Protein AF-A0A3D3SYD8-F1 (afdb_monomer)

Secondary structure (DSSP, 8-state):
-BHHHHHHHHHT---HHHHHHHHHHHH-SEEEETTEEE-TTSBP-TT--EEEEPPPSS-HHHHHHHHHHHHHHHHHHTT---TTTTT-

Structure (mmCIF, N/CA/C/O backbone):
data_AF-A0A3D3SYD8-F1
#
_entry.id   AF-A0A3D3SYD8-F1
#
loop_
_atom_site.group_PDB
_atom_site.id
_atom_site.type_symbol
_atom_site.label_atom_id
_atom_site.label_alt_id
_atom_site.label_comp_id
_atom_site.label_asym_id
_atom_site.label_entity_id
_atom_site.label_seq_id
_atom_site.pdbx_PDB_ins_code
_atom_site.Cartn_x
_atom_site.Cartn_y
_atom_site.Cartn_z
_atom_site.occupancy
_atom_site.B_iso_or_equiv
_atom_site.auth_seq_id
_atom_site.auth_comp_id
_atom_site.auth_asym_id
_atom_site.auth_atom_id
_atom_site.pdbx_PDB_model_num
ATOM 1 N N . MET A 1 1 ? -11.170 -6.625 15.853 1.00 89.88 1 MET A N 1
ATOM 2 C CA . MET A 1 1 ? -10.713 -5.213 15.873 1.00 89.88 1 MET A CA 1
ATOM 3 C C . MET A 1 1 ? -10.506 -4.759 14.433 1.00 89.88 1 MET A C 1
ATOM 5 O O . MET A 1 1 ? -10.188 -5.619 13.627 1.00 89.88 1 MET A O 1
ATOM 9 N N . THR A 1 2 ? -10.764 -3.506 14.053 1.00 97.25 2 THR A N 1
ATOM 10 C CA . THR A 1 2 ? -10.490 -3.029 12.675 1.00 97.25 2 THR A CA 1
ATOM 11 C C . THR A 1 2 ? -9.047 -2.543 12.537 1.00 97.25 2 THR A C 1
ATOM 13 O O . THR A 1 2 ? -8.393 -2.294 13.550 1.00 97.25 2 THR A O 1
ATOM 16 N N . ILE A 1 3 ? -8.548 -2.408 11.304 1.00 96.06 3 ILE A N 1
ATOM 17 C CA . ILE A 1 3 ? -7.204 -1.862 11.046 1.00 96.06 3 ILE A CA 1
ATOM 18 C C . ILE A 1 3 ? -7.116 -0.406 11.536 1.00 96.06 3 ILE A C 1
ATOM 20 O O . ILE A 1 3 ? -6.155 -0.052 12.210 1.00 96.06 3 ILE A O 1
ATOM 24 N N . GLU A 1 4 ? -8.150 0.411 11.316 1.00 96.12 4 GLU A N 1
ATOM 25 C CA . GLU A 1 4 ? -8.227 1.777 11.869 1.00 96.12 4 GLU A CA 1
ATOM 26 C C . GLU A 1 4 ? -8.179 1.796 13.402 1.00 96.12 4 GLU A C 1
ATOM 28 O O . GLU A 1 4 ? -7.452 2.589 13.997 1.00 96.12 4 GLU A O 1
ATOM 33 N N . ALA A 1 5 ? -8.905 0.891 14.066 1.00 95.56 5 ALA A N 1
ATOM 34 C CA . ALA A 1 5 ? -8.859 0.795 15.523 1.00 95.56 5 ALA A CA 1
ATOM 35 C C . ALA A 1 5 ? -7.458 0.400 16.023 1.00 95.56 5 ALA A C 1
ATOM 37 O O . ALA A 1 5 ? -7.030 0.871 17.075 1.00 95.56 5 ALA A O 1
ATOM 38 N N . LEU A 1 6 ? -6.731 -0.433 15.266 1.00 94.19 6 LEU A N 1
ATOM 39 C CA . LEU A 1 6 ? -5.333 -0.767 15.550 1.00 94.19 6 LEU A CA 1
ATOM 40 C C . LEU A 1 6 ? -4.409 0.430 15.402 1.00 94.19 6 LEU A C 1
ATOM 42 O O . LEU A 1 6 ? -3.601 0.669 16.293 1.00 94.19 6 LEU A O 1
ATOM 46 N N . GLN A 1 7 ? -4.561 1.198 14.329 1.00 93.75 7 GLN A N 1
ATOM 47 C CA . GLN A 1 7 ? -3.787 2.414 14.113 1.00 93.75 7 GLN A CA 1
ATOM 48 C C . GLN A 1 7 ? -3.995 3.423 15.250 1.00 93.75 7 GLN A C 1
ATOM 50 O O . GLN A 1 7 ? -3.025 3.977 15.768 1.00 93.75 7 GLN A O 1
ATOM 55 N N . LEU A 1 8 ? -5.245 3.625 15.680 1.00 94.12 8 LEU A N 1
ATOM 56 C CA . LEU A 1 8 ? -5.565 4.512 16.799 1.00 94.12 8 LEU A CA 1
ATOM 57 C C . LEU A 1 8 ? -4.944 4.019 18.109 1.00 94.12 8 LEU A C 1
ATOM 59 O O . LEU A 1 8 ? -4.329 4.806 18.824 1.00 94.12 8 LEU A O 1
ATOM 63 N N . TRP A 1 9 ? -5.062 2.721 18.399 1.00 94.19 9 TRP A N 1
ATOM 64 C CA . TRP A 1 9 ? -4.471 2.128 19.597 1.00 94.19 9 TRP A CA 1
ATOM 65 C C . TRP A 1 9 ? -2.942 2.229 19.603 1.00 94.19 9 TRP A C 1
ATOM 67 O O . TRP A 1 9 ? -2.373 2.590 20.628 1.00 94.19 9 TRP A O 1
ATOM 77 N N . LEU A 1 10 ? -2.280 1.960 18.471 1.00 93.00 10 LEU A N 1
ATOM 78 C CA . LEU A 1 10 ? -0.829 2.122 18.322 1.00 93.00 10 LEU A CA 1
ATOM 79 C C . LEU A 1 10 ? -0.412 3.579 18.537 1.00 93.00 10 LEU A C 1
ATOM 81 O O . LEU A 1 10 ? 0.553 3.840 19.247 1.00 93.00 10 LEU A O 1
ATOM 85 N N . SER A 1 11 ? -1.169 4.525 17.978 1.00 90.00 11 SER A N 1
ATOM 86 C CA . SER A 1 11 ? -0.883 5.960 18.102 1.00 90.00 11 SER A CA 1
ATOM 87 C C . SER A 1 11 ? -1.091 6.496 19.521 1.00 90.00 11 SER A C 1
ATOM 89 O O . SER A 1 11 ? -0.543 7.542 19.856 1.00 90.00 11 SER A O 1
ATOM 91 N N . SER A 1 12 ? -1.874 5.809 20.361 1.00 91.44 12 SER A N 1
ATOM 92 C CA . SER A 1 12 ? -2.042 6.181 21.768 1.00 91.44 12 SER A CA 1
ATOM 93 C C . SER A 1 12 ? -0.973 5.581 22.684 1.00 91.44 12 SER A C 1
ATOM 95 O O . SER A 1 12 ? -0.968 5.886 23.876 1.00 91.44 12 SER A O 1
ATOM 97 N N . GLN A 1 13 ? -0.109 4.695 22.178 1.00 91.19 13 GLN A N 1
ATOM 98 C CA . GLN A 1 13 ? 0.986 4.142 22.969 1.00 91.19 13 GLN A CA 1
ATOM 99 C C . GLN A 1 13 ? 2.155 5.125 23.017 1.00 91.19 13 GLN A C 1
ATOM 101 O O . GLN A 1 13 ? 2.525 5.721 22.011 1.00 91.19 13 GLN A O 1
ATOM 106 N N . ASN A 1 14 ? 2.768 5.248 24.193 1.00 85.94 14 ASN A N 1
ATOM 107 C CA . ASN A 1 14 ? 3.940 6.102 24.411 1.00 85.94 14 ASN A CA 1
ATOM 108 C C . ASN A 1 14 ? 5.248 5.293 24.517 1.00 85.94 14 ASN A C 1
ATOM 110 O O . ASN A 1 14 ? 6.273 5.803 24.968 1.00 85.94 14 ASN A O 1
ATOM 114 N N . ASP A 1 15 ? 5.187 4.013 24.150 1.00 91.44 15 ASP A N 1
ATOM 115 C CA . ASP A 1 15 ? 6.325 3.104 24.126 1.00 91.44 15 ASP A CA 1
ATOM 116 C C . ASP A 1 15 ? 7.210 3.408 22.909 1.00 91.44 15 ASP A C 1
ATOM 118 O O . ASP A 1 15 ? 6.737 3.428 21.769 1.00 91.44 15 ASP A O 1
ATOM 122 N N . LYS A 1 16 ? 8.505 3.633 23.151 1.00 83.69 16 LYS A N 1
ATOM 123 C CA . LYS A 1 16 ? 9.485 3.922 22.097 1.00 83.69 16 LYS A CA 1
ATOM 124 C C . LYS A 1 16 ? 9.630 2.764 21.115 1.00 83.69 16 LYS A C 1
ATOM 126 O O . LYS A 1 16 ? 9.835 3.017 19.930 1.00 83.69 16 LYS A O 1
ATOM 131 N N . ASP A 1 17 ? 9.472 1.526 21.578 1.00 87.06 17 ASP A N 1
ATOM 132 C CA . ASP A 1 17 ? 9.593 0.343 20.724 1.00 87.06 17 ASP A CA 1
ATOM 133 C C . ASP A 1 17 ? 8.414 0.246 19.740 1.00 87.06 17 ASP A C 1
ATOM 135 O O . ASP A 1 17 ? 8.564 -0.228 18.613 1.00 87.06 17 ASP A O 1
ATOM 139 N N . LEU A 1 18 ? 7.241 0.765 20.125 1.00 89.88 18 LEU A N 1
ATOM 140 C CA . LEU A 1 18 ? 6.044 0.805 19.278 1.00 89.88 18 LEU A CA 1
ATOM 141 C C . LEU A 1 18 ? 5.963 2.060 18.402 1.00 89.88 18 LEU A C 1
ATOM 143 O O . LEU A 1 18 ? 5.226 2.073 17.414 1.00 89.88 18 LEU A O 1
ATOM 147 N N . GLN A 1 19 ? 6.733 3.099 18.721 1.00 89.75 19 GLN A N 1
ATOM 148 C CA . GLN A 1 19 ? 6.676 4.382 18.027 1.00 89.75 19 GLN A CA 1
ATOM 149 C C . GLN A 1 19 ? 7.044 4.261 16.540 1.00 89.75 19 GLN A C 1
ATOM 151 O O . GLN A 1 19 ? 6.338 4.798 15.686 1.00 89.75 19 GLN A O 1
ATOM 156 N N . GLY A 1 20 ? 8.084 3.486 16.213 1.00 91.00 20 GLY A N 1
ATOM 157 C CA . GLY A 1 20 ? 8.472 3.238 14.819 1.00 91.00 20 GLY A CA 1
ATOM 158 C C . GLY A 1 20 ? 7.405 2.471 14.028 1.00 91.00 20 GLY A C 1
ATOM 159 O O . GLY A 1 20 ? 7.186 2.737 12.846 1.00 91.00 20 GLY A O 1
ATOM 160 N N . LEU A 1 21 ? 6.684 1.556 14.685 1.00 91.50 21 LEU A N 1
ATOM 161 C CA . LEU A 1 21 ? 5.574 0.835 14.063 1.00 91.50 21 LEU A CA 1
ATOM 162 C C . LEU A 1 21 ? 4.382 1.763 13.800 1.00 91.50 21 LEU A C 1
ATOM 164 O O . LEU A 1 21 ? 3.790 1.687 12.726 1.00 91.50 21 LEU A O 1
ATOM 168 N N . ALA A 1 22 ? 4.045 2.645 14.745 1.00 93.75 22 ALA A N 1
ATOM 169 C CA . ALA A 1 22 ? 2.979 3.631 14.572 1.00 93.75 22 ALA A CA 1
ATOM 170 C C . ALA A 1 22 ? 3.277 4.592 13.406 1.00 93.75 22 ALA A C 1
ATOM 172 O O . ALA A 1 22 ? 2.400 4.864 12.585 1.00 93.75 22 ALA A O 1
ATOM 173 N N . GLU A 1 23 ? 4.525 5.053 13.277 1.00 93.31 23 GLU A N 1
ATOM 174 C CA . GLU A 1 23 ? 4.958 5.898 12.158 1.00 93.31 23 GLU A CA 1
ATOM 175 C C . GLU A 1 23 ? 4.873 5.166 10.807 1.00 93.31 23 GLU A C 1
ATOM 177 O O . GLU A 1 23 ? 4.345 5.710 9.830 1.00 93.31 23 GLU A O 1
ATOM 182 N N . ALA A 1 24 ? 5.306 3.903 10.750 1.00 92.50 24 ALA A N 1
ATOM 183 C CA . ALA A 1 24 ? 5.152 3.064 9.560 1.00 92.50 24 ALA A CA 1
ATOM 184 C C . ALA A 1 24 ? 3.673 2.864 9.182 1.00 92.50 24 ALA A C 1
ATOM 186 O O . ALA A 1 24 ? 3.318 2.886 8.004 1.00 92.50 24 ALA A O 1
ATOM 187 N N . PHE A 1 25 ? 2.793 2.708 10.173 1.00 95.19 25 PHE A N 1
ATOM 188 C CA . PHE A 1 25 ? 1.352 2.566 9.962 1.00 95.19 25 PHE A CA 1
ATOM 189 C C . PHE A 1 25 ? 0.725 3.835 9.376 1.00 95.19 25 PHE A C 1
ATOM 191 O O . PHE A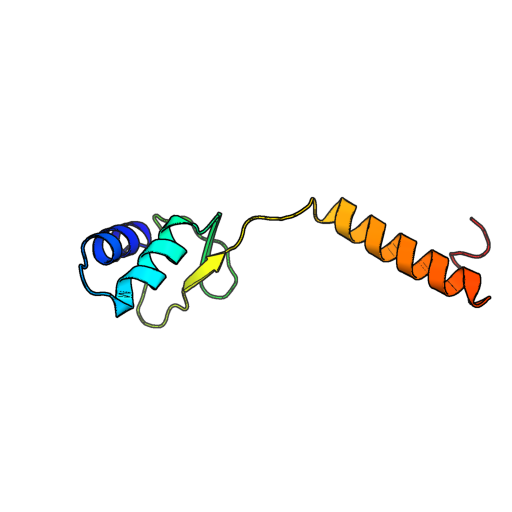 1 25 ? -0.073 3.760 8.445 1.00 95.19 25 PHE A O 1
ATOM 198 N N . ASN A 1 26 ? 1.114 5.000 9.902 1.00 93.56 26 ASN A N 1
ATOM 199 C CA . ASN A 1 26 ? 0.616 6.306 9.465 1.00 93.56 26 ASN A CA 1
ATOM 200 C C . ASN A 1 26 ? 1.118 6.702 8.068 1.00 93.56 26 ASN A C 1
ATOM 202 O O . ASN A 1 26 ? 0.443 7.448 7.363 1.00 93.56 26 ASN A O 1
ATOM 206 N N . SER A 1 27 ? 2.292 6.211 7.666 1.00 94.81 27 SER A N 1
ATOM 207 C CA . SER A 1 27 ? 2.896 6.478 6.352 1.00 94.81 27 SER A CA 1
ATOM 208 C C . SER A 1 27 ? 2.545 5.437 5.282 1.00 94.81 27 SER A C 1
ATOM 210 O O . SER A 1 27 ? 2.912 5.608 4.115 1.00 94.81 27 SER A O 1
ATOM 212 N N . ALA A 1 28 ? 1.827 4.369 5.642 1.00 96.31 28 ALA A N 1
ATOM 213 C CA . ALA A 1 28 ? 1.413 3.339 4.701 1.00 96.31 28 ALA A CA 1
ATOM 214 C C . ALA A 1 28 ? 0.468 3.915 3.633 1.00 96.31 28 ALA A C 1
AT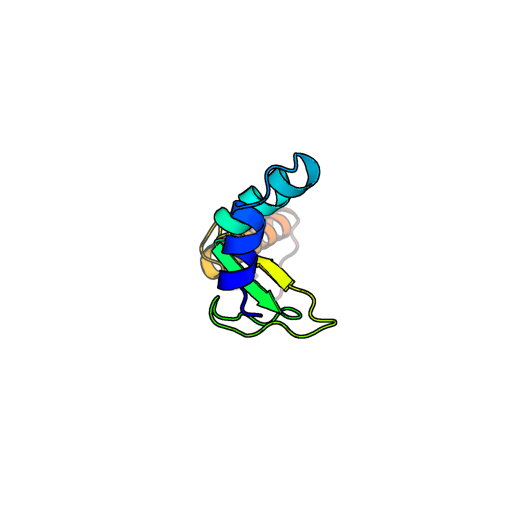OM 216 O O . ALA A 1 28 ? -0.521 4.581 3.932 1.00 96.31 28 ALA A O 1
ATOM 217 N N . ALA A 1 29 ? 0.738 3.605 2.365 1.00 96.25 29 ALA A N 1
ATOM 218 C CA . ALA A 1 29 ? -0.129 3.997 1.254 1.00 96.25 29 ALA A CA 1
ATOM 219 C C . ALA A 1 29 ? -1.370 3.094 1.124 1.00 96.25 29 ALA A C 1
ATOM 221 O O . ALA A 1 29 ? -2.298 3.406 0.380 1.00 96.25 29 ALA A O 1
ATOM 222 N N . GLY A 1 30 ? -1.377 1.954 1.815 1.00 96.88 30 GLY A N 1
ATOM 223 C CA . GLY A 1 30 ? -2.486 1.012 1.851 1.00 96.88 30 GLY A CA 1
ATOM 224 C C . GLY A 1 30 ? -2.161 -0.216 2.695 1.00 96.88 30 GLY A C 1
ATOM 225 O O . GLY A 1 30 ? -1.042 -0.373 3.186 1.00 96.88 30 GLY A O 1
ATOM 226 N N . PHE A 1 31 ? -3.145 -1.103 2.827 1.00 97.88 31 PHE A N 1
ATOM 227 C CA . PHE A 1 31 ? -3.056 -2.300 3.658 1.00 97.88 31 PHE A CA 1
ATOM 228 C C . PHE A 1 31 ? -3.376 -3.554 2.851 1.00 97.88 31 PHE A C 1
ATOM 230 O O . PHE A 1 31 ? -4.220 -3.529 1.949 1.00 97.88 31 PHE A O 1
ATOM 237 N N . ALA A 1 32 ? -2.737 -4.664 3.207 1.00 98.12 32 ALA A N 1
ATOM 238 C CA . ALA A 1 32 ? -3.082 -5.975 2.681 1.00 98.12 32 ALA A CA 1
ATOM 239 C C . ALA A 1 32 ? -3.097 -7.046 3.773 1.00 98.12 32 ALA A C 1
ATOM 241 O O . ALA A 1 32 ? -2.357 -6.966 4.748 1.00 98.12 32 ALA A O 1
ATOM 242 N N . ILE A 1 33 ? -3.939 -8.061 3.591 1.00 98.12 33 ILE A N 1
ATOM 243 C CA . ILE A 1 33 ? -3.929 -9.282 4.396 1.00 98.12 33 ILE A CA 1
ATOM 244 C C . ILE A 1 33 ? -3.575 -10.436 3.463 1.00 98.12 33 ILE A C 1
ATOM 246 O O . ILE A 1 33 ? -4.277 -10.676 2.478 1.00 98.12 33 ILE A O 1
ATOM 250 N N . PHE A 1 34 ? -2.474 -11.133 3.748 1.00 97.06 34 PHE A N 1
ATOM 251 C CA . PHE A 1 34 ? -1.952 -12.218 2.904 1.00 97.06 34 PHE A CA 1
ATOM 252 C C . PHE A 1 34 ? -1.848 -11.832 1.412 1.00 97.06 34 PHE A C 1
ATOM 254 O O . PHE A 1 34 ? -2.344 -12.544 0.533 1.00 97.06 34 PHE A O 1
ATOM 261 N N . GLY A 1 35 ? -1.242 -10.677 1.123 1.00 96.62 35 GLY A N 1
ATOM 262 C CA . GLY A 1 35 ? -1.070 -10.146 -0.232 1.00 96.62 35 GLY A CA 1
ATOM 263 C C . GLY A 1 35 ? -2.345 -9.641 -0.920 1.00 96.62 35 GLY A C 1
ATOM 264 O O . GLY A 1 35 ? -2.295 -9.266 -2.093 1.00 96.62 35 GLY A O 1
ATOM 265 N N . ARG A 1 36 ? -3.498 -9.625 -0.238 1.00 97.50 36 ARG A N 1
ATOM 266 C CA . ARG A 1 36 ? -4.757 -9.087 -0.776 1.00 97.50 36 ARG A CA 1
ATOM 267 C C . ARG A 1 36 ? -5.026 -7.708 -0.200 1.00 97.50 36 ARG A C 1
ATOM 269 O O . ARG A 1 36 ? -5.129 -7.575 1.013 1.00 97.50 36 ARG A O 1
ATOM 276 N N . ALA A 1 37 ? -5.172 -6.706 -1.065 1.00 97.62 37 ALA A N 1
ATOM 277 C CA . ALA A 1 37 ? -5.490 -5.343 -0.653 1.00 97.62 37 ALA A CA 1
ATOM 278 C C . ALA A 1 37 ? -6.833 -5.283 0.092 1.00 97.62 37 ALA A C 1
ATOM 280 O O . ALA A 1 37 ? -7.817 -5.886 -0.344 1.00 97.62 37 ALA A O 1
ATOM 281 N N . VAL A 1 38 ? -6.866 -4.544 1.199 1.00 97.88 38 VAL A N 1
ATOM 282 C CA . VAL A 1 38 ? -8.041 -4.392 2.065 1.00 97.88 38 VAL A CA 1
ATOM 283 C C . VAL A 1 38 ? -8.232 -2.935 2.481 1.00 97.88 38 VAL A C 1
ATOM 285 O O . VAL A 1 38 ? -7.282 -2.155 2.534 1.00 97.88 38 VAL A O 1
ATOM 288 N N . ALA A 1 39 ? -9.473 -2.563 2.794 1.00 97.12 39 ALA A N 1
ATOM 289 C CA . ALA A 1 39 ? -9.781 -1.253 3.363 1.00 97.12 39 ALA A CA 1
ATOM 290 C C . ALA A 1 39 ? -9.374 -1.193 4.843 1.00 97.12 39 ALA A C 1
ATOM 292 O O . ALA A 1 39 ? -9.404 -2.213 5.532 1.00 97.12 39 ALA A O 1
ATOM 293 N N . ALA A 1 40 ? -9.086 -0.000 5.363 1.00 96.25 40 ALA A N 1
ATOM 294 C CA . ALA A 1 40 ? -8.724 0.189 6.771 1.00 96.25 40 ALA A CA 1
ATOM 295 C C . ALA A 1 40 ? -9.892 -0.127 7.749 1.00 96.25 40 ALA A C 1
ATOM 297 O O . ALA A 1 40 ? -9.689 -0.489 8.910 1.00 96.25 40 ALA A O 1
ATOM 298 N N . THR A 1 41 ? -11.130 -0.130 7.252 1.00 97.31 41 THR A N 1
ATOM 299 C CA . THR A 1 41 ? -12.324 -0.584 7.985 1.00 97.31 41 THR A CA 1
ATOM 300 C C . THR A 1 41 ? -12.429 -2.110 8.116 1.00 97.31 41 THR A C 1
ATOM 302 O O . THR A 1 41 ? -13.284 -2.613 8.849 1.00 97.31 41 THR A O 1
ATOM 305 N N . THR A 1 42 ? -11.564 -2.872 7.437 1.00 97.31 42 THR A N 1
ATOM 306 C CA . THR A 1 42 ? -11.569 -4.342 7.478 1.00 97.31 42 THR A CA 1
ATOM 307 C C . THR A 1 42 ? -11.262 -4.841 8.888 1.00 97.31 42 THR A C 1
ATOM 309 O O . THR A 1 42 ? -10.372 -4.329 9.572 1.00 97.31 42 THR A O 1
ATOM 312 N N . ARG A 1 43 ? -12.009 -5.854 9.341 1.00 97.25 43 ARG A N 1
ATOM 313 C CA . ARG A 1 43 ? -11.751 -6.516 10.624 1.00 97.25 43 ARG A CA 1
ATOM 314 C C . ARG A 1 43 ? -10.543 -7.441 10.516 1.00 97.25 43 ARG A C 1
ATOM 316 O O . ARG A 1 43 ? -10.505 -8.297 9.641 1.00 97.25 43 ARG A O 1
ATOM 323 N N . LEU A 1 44 ? -9.626 -7.287 11.463 1.00 96.50 44 LEU A N 1
ATOM 324 C CA . LEU A 1 44 ? -8.524 -8.202 11.726 1.00 96.50 44 LEU A CA 1
ATOM 325 C C . LEU A 1 44 ? -8.996 -9.352 12.613 1.00 96.50 44 LEU A C 1
ATOM 327 O O . LEU A 1 44 ? -9.661 -9.129 13.637 1.00 96.50 44 LEU A O 1
ATOM 331 N N . ASN A 1 45 ? -8.600 -10.558 12.224 1.00 95.94 45 ASN A N 1
ATOM 332 C CA . ASN A 1 45 ? -8.764 -11.791 12.972 1.00 95.94 45 ASN A CA 1
ATOM 333 C C . ASN A 1 45 ? -7.408 -12.288 13.475 1.00 95.94 45 ASN A C 1
ATOM 335 O O . ASN A 1 45 ? -6.343 -11.914 12.982 1.00 95.94 45 ASN A O 1
ATOM 339 N N . GLN A 1 46 ? -7.446 -13.155 14.480 1.00 95.88 46 GLN A N 1
ATOM 340 C CA . GLN A 1 46 ? -6.231 -13.769 14.989 1.00 95.88 46 GLN A CA 1
ATOM 341 C C . GLN A 1 46 ? -5.570 -14.629 13.904 1.00 95.88 46 GLN A C 1
ATOM 343 O O . GLN A 1 46 ? -6.227 -15.445 13.263 1.00 95.88 46 GLN A O 1
ATOM 348 N N . GLY A 1 47 ? -4.261 -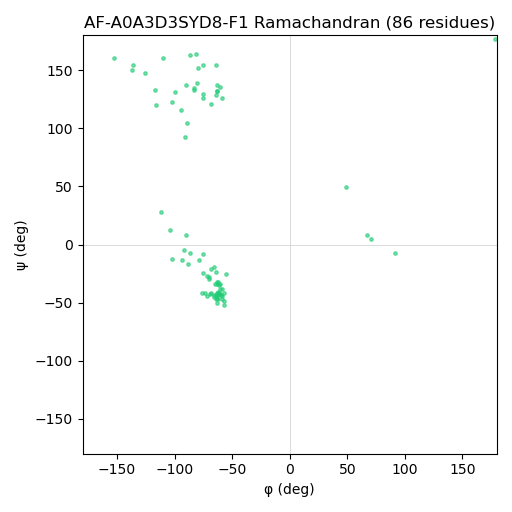14.445 13.726 1.00 96.12 47 GLY A N 1
ATOM 349 C CA . GLY A 1 47 ? -3.478 -15.134 12.700 1.00 96.12 47 GLY A CA 1
ATOM 350 C C . GLY A 1 47 ? -3.381 -14.387 11.370 1.00 96.12 47 GLY A C 1
ATOM 351 O O . GLY A 1 47 ? -2.595 -14.804 10.522 1.00 96.12 47 GLY A O 1
ATOM 352 N N . ASP A 1 48 ? -4.102 -13.275 11.188 1.00 96.81 48 ASP A N 1
ATOM 353 C CA . ASP A 1 48 ? -3.942 -12.440 9.999 1.00 96.81 48 ASP A CA 1
ATOM 354 C C . ASP A 1 48 ? -2.536 -11.829 9.952 1.00 96.81 48 ASP A C 1
ATOM 356 O O . ASP A 1 48 ? -2.074 -11.187 10.898 1.00 96.81 48 ASP A O 1
ATOM 360 N N . ARG A 1 49 ? -1.861 -11.990 8.810 1.00 97.38 49 ARG A N 1
ATOM 361 C CA . ARG A 1 49 ? -0.654 -11.226 8.492 1.00 97.38 49 ARG A CA 1
ATOM 362 C C . ARG A 1 49 ? -1.067 -9.945 7.788 1.00 97.38 49 ARG A C 1
ATOM 364 O O . ARG A 1 49 ? -1.416 -9.979 6.608 1.00 97.38 49 ARG A O 1
ATOM 371 N N . LEU A 1 50 ? -1.007 -8.847 8.530 1.00 96.69 50 LEU A N 1
ATOM 372 C CA . LEU A 1 50 ? -1.201 -7.505 8.004 1.00 96.69 50 LEU A CA 1
ATOM 373 C C . LEU A 1 50 ? 0.101 -6.983 7.385 1.00 96.69 50 LEU A C 1
ATOM 375 O O . LEU A 1 50 ? 1.171 -7.072 7.982 1.00 96.69 50 LEU A O 1
ATOM 379 N N . GLU A 1 51 ? -0.009 -6.424 6.190 1.00 97.81 51 GLU A N 1
ATOM 380 C CA . GLU A 1 51 ? 1.086 -5.864 5.404 1.00 97.81 51 GLU A CA 1
ATOM 381 C C . GLU A 1 51 ? 0.850 -4.359 5.210 1.00 97.81 51 GLU A C 1
ATOM 383 O O . GLU A 1 51 ? -0.251 -3.941 4.837 1.00 97.81 51 GLU A O 1
ATOM 388 N N . LEU A 1 52 ? 1.889 -3.552 5.445 1.00 97.06 52 LEU A N 1
ATOM 389 C CA . LEU A 1 52 ? 1.899 -2.109 5.196 1.00 97.06 52 LEU A CA 1
ATOM 390 C C . LEU A 1 52 ? 2.490 -1.851 3.810 1.00 97.06 52 LEU A C 1
ATOM 392 O O . LEU A 1 52 ? 3.650 -2.181 3.552 1.00 97.06 52 LEU A O 1
ATOM 396 N N . LEU A 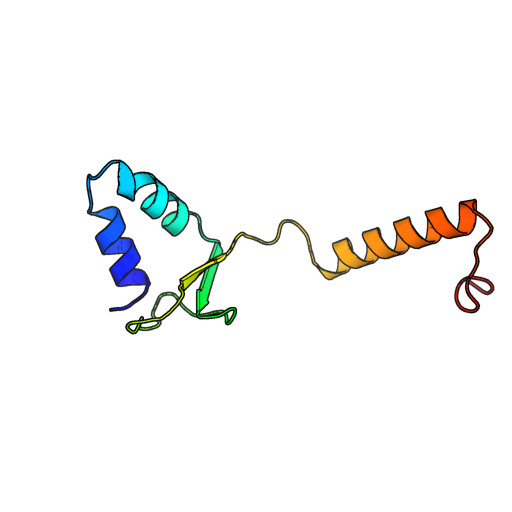1 53 ? 1.691 -1.303 2.898 1.00 96.50 53 LEU A N 1
ATOM 397 C CA . LEU A 1 53 ? 2.093 -1.129 1.506 1.00 96.50 53 LEU A CA 1
ATOM 398 C C . LEU A 1 53 ? 2.760 0.230 1.286 1.00 96.50 53 LEU A C 1
ATOM 400 O O . LEU A 1 53 ? 2.272 1.266 1.740 1.00 96.50 53 LEU A O 1
ATOM 404 N N . SER A 1 54 ? 3.850 0.234 0.522 1.00 94.12 54 SER A N 1
ATOM 405 C CA . SER A 1 54 ? 4.485 1.461 0.037 1.00 94.12 54 SER A CA 1
ATOM 406 C C . SER A 1 54 ? 3.747 2.027 -1.184 1.00 94.12 54 SER A C 1
ATOM 408 O O . SER A 1 54 ? 3.159 1.264 -1.958 1.00 94.12 54 SER A O 1
ATOM 410 N N . PRO A 1 55 ? 3.800 3.351 -1.410 1.00 93.69 55 PRO A N 1
ATOM 411 C CA . PRO A 1 55 ? 3.242 3.951 -2.616 1.00 93.69 55 PRO A CA 1
ATOM 412 C C . PRO A 1 55 ? 3.984 3.479 -3.874 1.00 93.69 55 PRO A C 1
ATOM 414 O O . PRO A 1 55 ? 5.166 3.128 -3.843 1.00 93.69 55 PRO A O 1
ATOM 417 N N . LEU A 1 56 ? 3.296 3.511 -5.017 1.00 91.56 56 LEU A N 1
ATOM 418 C CA . LEU A 1 56 ? 3.934 3.263 -6.307 1.00 91.56 56 LEU A CA 1
ATOM 419 C C . LEU A 1 56 ? 4.885 4.417 -6.648 1.00 91.56 56 LEU A C 1
ATOM 421 O O . LEU A 1 56 ? 4.458 5.557 -6.794 1.00 91.56 56 LEU A O 1
ATOM 425 N N . VAL A 1 57 ? 6.169 4.104 -6.833 1.00 91.06 57 VAL A N 1
ATOM 426 C CA . VAL A 1 57 ? 7.207 5.095 -7.187 1.00 91.06 57 VAL A CA 1
ATOM 427 C C . VAL A 1 57 ? 7.116 5.530 -8.658 1.00 91.06 57 VAL A C 1
ATOM 429 O O . VAL A 1 57 ? 7.555 6.615 -9.024 1.00 91.06 57 VAL A O 1
ATOM 432 N N . ALA 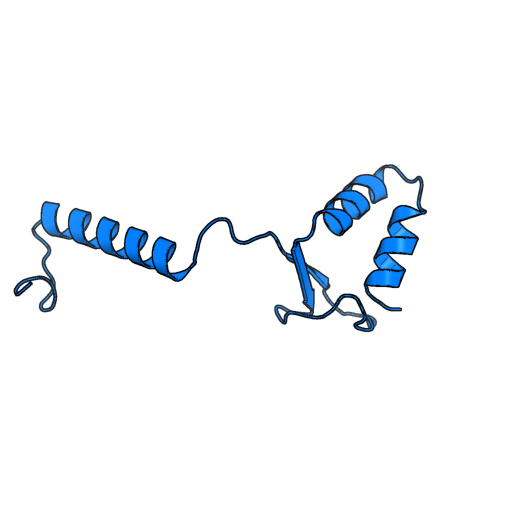A 1 58 ? 6.542 4.692 -9.523 1.00 92.38 58 ALA A N 1
ATOM 433 C CA . ALA A 1 58 ? 6.334 4.984 -10.938 1.00 92.38 58 ALA A CA 1
ATOM 434 C C . ALA A 1 58 ? 5.131 4.204 -11.480 1.00 92.38 58 ALA A C 1
ATOM 436 O O . ALA A 1 58 ? 4.753 3.168 -10.926 1.00 92.38 58 ALA A O 1
ATOM 437 N N . ASP A 1 59 ? 4.575 4.652 -12.611 1.00 93.69 59 ASP A N 1
ATOM 438 C CA . ASP A 1 59 ? 3.558 3.879 -13.323 1.00 93.69 59 ASP A CA 1
ATOM 439 C C . ASP A 1 59 ? 4.118 2.492 -13.717 1.00 93.69 59 ASP A C 1
ATOM 441 O O . ASP A 1 59 ? 5.155 2.406 -14.396 1.00 93.69 59 ASP A O 1
ATOM 445 N N . PRO A 1 60 ? 3.446 1.384 -13.347 1.00 92.69 60 PRO A N 1
ATOM 446 C CA . PRO A 1 60 ? 3.961 0.041 -13.593 1.00 92.69 60 PRO A CA 1
ATOM 447 C C . PRO A 1 60 ? 4.182 -0.275 -15.075 1.00 92.69 60 PRO A C 1
ATOM 449 O O . PRO A 1 60 ? 5.116 -1.008 -15.425 1.00 92.69 60 PRO A O 1
ATOM 452 N N . LYS A 1 61 ? 3.343 0.263 -15.973 1.00 94.62 61 LYS A N 1
ATOM 453 C CA . LYS A 1 61 ? 3.468 0.014 -17.414 1.00 94.62 61 LYS A CA 1
ATOM 454 C C . LYS A 1 61 ? 4.65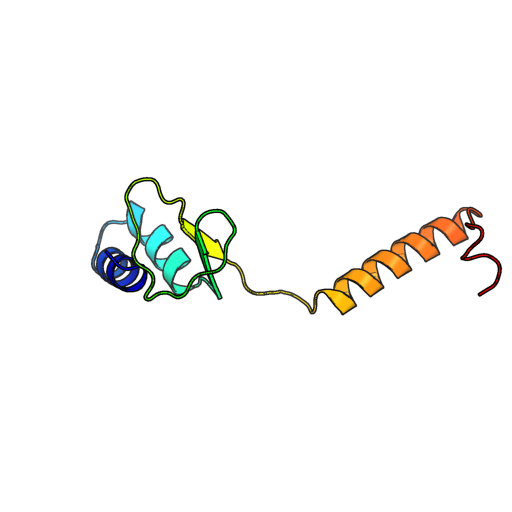5 0.777 -17.985 1.00 94.62 61 LYS A C 1
ATOM 456 O O . LYS A 1 61 ? 5.399 0.189 -18.773 1.00 94.62 61 LYS A O 1
ATOM 461 N N . LEU A 1 62 ? 4.863 2.028 -17.585 1.00 95.12 62 LEU A N 1
ATOM 462 C CA . LEU A 1 62 ? 6.028 2.820 -17.977 1.00 95.12 62 LEU A CA 1
ATOM 463 C C . LEU A 1 62 ? 7.323 2.187 -17.459 1.00 95.12 62 LEU A C 1
ATOM 465 O O . LEU A 1 62 ? 8.208 1.894 -18.264 1.00 95.12 62 LEU A O 1
ATOM 469 N N . ALA A 1 63 ? 7.394 1.845 -16.170 1.00 95.25 63 ALA A N 1
ATOM 470 C CA . ALA A 1 63 ? 8.560 1.181 -15.582 1.00 95.25 63 ALA A CA 1
ATOM 471 C C . ALA A 1 63 ? 8.862 -0.167 -16.266 1.00 95.25 63 ALA A C 1
ATOM 473 O O . ALA A 1 63 ? 10.014 -0.532 -16.511 1.00 95.25 63 ALA A O 1
ATOM 474 N N . ARG A 1 64 ? 7.825 -0.933 -16.637 1.00 95.31 64 ARG A N 1
ATOM 475 C CA . ARG A 1 64 ? 7.993 -2.156 -17.438 1.00 95.31 64 ARG A CA 1
ATOM 476 C C . ARG A 1 64 ? 8.540 -1.856 -18.833 1.00 95.31 64 ARG A C 1
ATOM 478 O O . ARG A 1 64 ? 9.451 -2.554 -19.271 1.00 95.31 64 ARG A O 1
ATOM 485 N N . ARG A 1 65 ? 7.988 -0.861 -19.537 1.00 95.19 65 ARG A N 1
ATOM 486 C CA . ARG A 1 65 ? 8.427 -0.476 -20.891 1.00 95.19 65 ARG A CA 1
ATOM 487 C C . ARG A 1 65 ? 9.899 -0.079 -20.897 1.00 95.19 65 ARG A C 1
ATOM 489 O O . ARG A 1 65 ? 10.636 -0.611 -21.720 1.00 95.19 65 ARG A O 1
ATOM 496 N N . GLN A 1 66 ? 10.316 0.755 -19.946 1.00 95.00 66 GLN A N 1
ATOM 497 C CA . GLN A 1 66 ? 11.712 1.159 -19.768 1.00 95.00 66 GLN A CA 1
ATOM 498 C C . GLN A 1 66 ? 12.617 -0.066 -19.573 1.00 95.00 66 GLN A C 1
ATOM 500 O O . GLN A 1 66 ? 13.529 -0.278 -20.364 1.00 95.00 66 GLN A O 1
ATOM 505 N N . ARG A 1 67 ? 12.292 -0.962 -18.625 1.00 94.38 67 ARG A N 1
ATOM 506 C CA . ARG A 1 67 ? 13.071 -2.197 -18.392 1.00 94.38 67 ARG A CA 1
ATOM 507 C C . ARG A 1 67 ? 13.193 -3.083 -19.634 1.00 94.38 67 ARG A C 1
ATOM 509 O O . ARG A 1 67 ? 14.254 -3.648 -19.889 1.00 94.38 67 ARG A O 1
ATOM 516 N N . VAL A 1 68 ? 12.113 -3.236 -20.402 1.00 93.69 68 VAL A N 1
ATOM 517 C CA . VAL A 1 68 ? 12.130 -4.035 -21.638 1.00 93.69 68 VAL A CA 1
ATOM 518 C C . VAL A 1 68 ? 12.991 -3.370 -22.711 1.00 93.69 68 VAL A C 1
ATOM 520 O O . VAL A 1 68 ? 13.740 -4.070 -23.387 1.00 93.69 68 VAL A O 1
ATOM 523 N N . GLN A 1 69 ? 12.900 -2.048 -22.873 1.00 91.56 69 GLN A N 1
ATOM 524 C CA . GLN A 1 69 ? 13.719 -1.304 -23.832 1.00 91.56 69 GLN A CA 1
ATOM 525 C C . GLN A 1 69 ? 15.208 -1.408 -23.492 1.00 91.56 69 GLN A C 1
ATOM 527 O O . GLN A 1 69 ? 15.977 -1.782 -24.373 1.00 91.56 69 GLN A O 1
ATOM 532 N N . THR A 1 70 ? 15.591 -1.206 -22.227 1.00 93.75 70 THR A N 1
ATOM 533 C CA . THR A 1 70 ? 16.978 -1.369 -21.758 1.00 93.75 70 THR A CA 1
ATOM 534 C C . THR A 1 70 ? 17.509 -2.772 -22.047 1.00 93.75 70 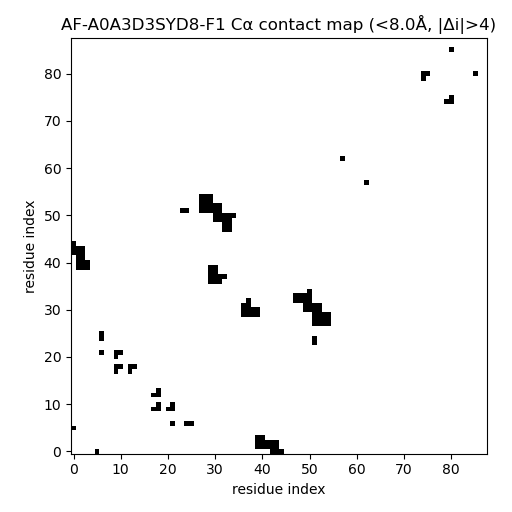THR A C 1
ATOM 536 O O . THR A 1 70 ? 18.556 -2.932 -22.662 1.00 93.75 70 THR A O 1
ATOM 539 N N . ARG A 1 71 ? 16.748 -3.823 -21.714 1.00 90.81 71 ARG A N 1
ATOM 540 C CA . ARG A 1 71 ? 17.177 -5.200 -22.018 1.00 90.81 71 ARG A CA 1
ATOM 541 C C . ARG A 1 71 ? 17.303 -5.472 -23.516 1.00 90.81 71 ARG A C 1
ATOM 543 O O . ARG A 1 71 ? 18.110 -6.303 -23.924 1.00 90.81 71 ARG A O 1
ATOM 550 N N . ARG A 1 72 ? 16.476 -4.832 -24.346 1.00 87.75 72 ARG A N 1
ATOM 551 C CA . ARG A 1 72 ? 16.549 -4.974 -25.806 1.00 87.75 72 ARG A CA 1
ATOM 552 C C . ARG A 1 72 ? 17.769 -4.264 -26.378 1.00 87.75 72 ARG A C 1
ATOM 554 O O . ARG A 1 72 ? 18.448 -4.870 -27.200 1.00 87.75 72 ARG A O 1
ATOM 561 N N . SER A 1 73 ? 18.065 -3.040 -25.938 1.00 88.19 73 SER A N 1
ATOM 562 C CA . SER A 1 73 ? 19.254 -2.311 -26.390 1.00 88.19 73 SER A CA 1
ATOM 563 C C . SER A 1 73 ? 20.542 -3.030 -25.981 1.00 88.19 73 SER A C 1
ATOM 565 O O . SER A 1 73 ? 21.425 -3.199 -26.814 1.00 88.19 73 SER A O 1
ATOM 567 N N . GLU A 1 74 ? 20.612 -3.559 -24.755 1.00 90.62 74 GLU A N 1
ATOM 568 C CA . GLU A 1 74 ? 21.741 -4.373 -24.273 1.00 90.62 74 GLU A CA 1
ATOM 569 C C . GLU A 1 74 ? 21.957 -5.665 -25.073 1.00 90.62 74 GLU A C 1
ATOM 571 O O . GLU A 1 74 ? 23.083 -6.134 -25.230 1.00 90.62 74 GLU A O 1
ATOM 576 N N . ARG A 1 75 ? 20.881 -6.293 -25.552 1.00 86.38 75 ARG A N 1
ATOM 577 C CA . ARG A 1 75 ? 20.976 -7.495 -26.392 1.00 86.38 75 ARG A CA 1
ATOM 578 C C . ARG A 1 75 ? 21.395 -7.154 -27.818 1.00 86.38 75 ARG A C 1
ATOM 580 O O . ARG A 1 75 ? 22.245 -7.846 -28.375 1.00 86.38 75 ARG A O 1
ATOM 587 N N . ALA A 1 76 ? 20.845 -6.074 -28.373 1.00 84.44 76 ALA A N 1
ATOM 588 C CA . ALA A 1 76 ? 21.206 -5.567 -29.691 1.00 84.44 76 ALA A CA 1
ATOM 589 C C . ALA A 1 76 ? 22.688 -5.171 -29.763 1.00 84.44 76 ALA A C 1
ATOM 591 O O . ALA A 1 76 ? 23.367 -5.552 -30.714 1.00 84.44 76 ALA A O 1
ATOM 592 N N . SER A 1 77 ? 23.221 -4.498 -28.735 1.00 86.62 77 SER A N 1
ATOM 593 C CA . SER A 1 77 ? 24.649 -4.147 -28.672 1.00 86.62 77 SER A CA 1
ATOM 594 C C . SER A 1 77 ? 25.569 -5.371 -28.609 1.00 86.62 77 SER A C 1
ATOM 596 O O . SER A 1 77 ? 26.714 -5.303 -29.043 1.00 86.62 77 SER A O 1
ATOM 598 N N . LYS A 1 78 ? 25.062 -6.515 -28.133 1.00 88.50 78 LYS A N 1
ATOM 599 C CA . LYS A 1 78 ? 25.754 -7.815 -28.131 1.00 88.50 78 LYS A CA 1
ATOM 600 C C . LYS A 1 78 ? 25.499 -8.650 -29.395 1.00 88.50 78 LYS A C 1
ATOM 602 O O . LYS A 1 78 ? 25.836 -9.831 -29.414 1.00 88.50 78 LYS A O 1
ATOM 607 N N . GLY A 1 79 ? 24.848 -8.089 -30.418 1.00 83.25 79 GLY A N 1
ATOM 608 C CA . GLY A 1 79 ? 24.485 -8.799 -31.651 1.00 83.25 79 GLY A CA 1
ATOM 609 C C . GLY A 1 79 ? 23.427 -9.896 -31.467 1.00 83.25 79 GLY A C 1
ATOM 610 O O . GLY A 1 79 ? 23.147 -10.657 -32.394 1.00 83.25 79 GLY A O 1
ATOM 611 N N . GLN A 1 80 ? 22.816 -9.997 -30.283 1.00 78.00 80 GLN A N 1
ATOM 612 C CA . GLN A 1 80 ? 21.794 -10.991 -29.985 1.00 78.00 80 GLN A CA 1
ATOM 613 C C . GLN A 1 80 ? 20.411 -10.422 -30.294 1.00 78.00 80 GLN A C 1
ATOM 615 O O . GLN A 1 80 ? 19.766 -9.791 -29.459 1.00 78.00 80 GLN A O 1
ATOM 620 N N . PHE A 1 81 ? 19.938 -10.665 -31.511 1.00 72.38 81 PHE A N 1
ATOM 621 C CA . PHE A 1 81 ? 18.580 -10.314 -31.917 1.00 72.38 81 PHE A CA 1
ATOM 622 C C . PHE A 1 81 ? 17.679 -11.548 -31.858 1.00 72.38 81 PHE A C 1
ATOM 624 O O . PHE A 1 81 ? 18.036 -12.603 -32.389 1.00 72.38 81 PHE A O 1
ATOM 631 N N . ASP A 1 82 ? 16.510 -11.419 -31.231 1.00 69.94 82 ASP A N 1
ATOM 632 C CA . ASP A 1 82 ? 15.477 -12.447 -31.292 1.00 69.94 82 ASP A CA 1
ATOM 633 C C . ASP A 1 82 ? 14.675 -12.309 -32.603 1.00 69.94 82 ASP A C 1
ATOM 635 O O . ASP A 1 82 ? 14.733 -11.288 -33.294 1.00 69.94 82 ASP A O 1
ATOM 639 N N . ARG A 1 83 ? 13.922 -13.351 -32.981 1.00 68.81 83 ARG A N 1
ATOM 640 C CA . ARG A 1 83 ? 13.109 -13.349 -34.215 1.00 68.81 83 ARG A CA 1
ATOM 641 C C . ARG A 1 83 ? 12.127 -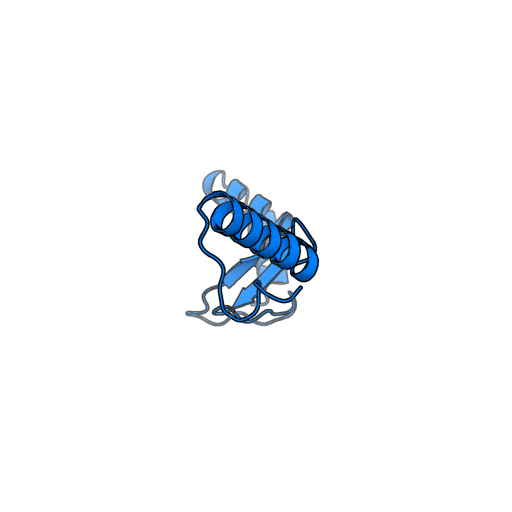12.165 -34.283 1.00 68.81 83 ARG A C 1
ATOM 643 O O . ARG A 1 83 ? 11.758 -11.757 -35.379 1.00 68.81 83 ARG A O 1
ATOM 650 N N . TRP A 1 84 ? 11.719 -11.615 -33.138 1.00 66.94 84 TRP A N 1
ATOM 651 C CA . TRP A 1 84 ? 10.741 -10.532 -33.008 1.00 66.94 84 TRP A CA 1
ATOM 652 C C . TRP A 1 84 ? 11.376 -9.132 -32.945 1.00 66.94 84 TRP A C 1
ATOM 654 O O . TRP A 1 84 ? 10.655 -8.140 -33.078 1.00 66.94 8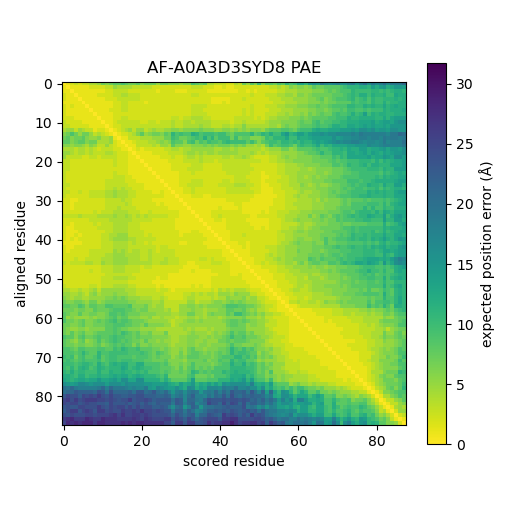4 TRP A O 1
ATOM 664 N N . THR A 1 85 ? 12.693 -9.028 -32.738 1.00 67.88 85 THR A N 1
ATOM 665 C CA . THR A 1 85 ? 13.454 -7.768 -32.744 1.00 67.88 85 THR A CA 1
ATOM 666 C C . THR A 1 85 ? 14.253 -7.533 -34.024 1.00 67.88 85 THR A C 1
ATOM 668 O O . THR A 1 85 ? 14.683 -6.407 -34.229 1.00 67.88 85 THR A O 1
ATOM 671 N N . ARG A 1 86 ? 14.426 -8.538 -34.898 1.00 62.50 86 ARG A N 1
ATOM 672 C CA . ARG A 1 86 ? 15.134 -8.383 -36.191 1.00 62.50 86 ARG A CA 1
ATOM 673 C C . ARG A 1 86 ? 14.377 -7.584 -37.261 1.00 62.50 86 ARG A C 1
ATOM 675 O O . ARG A 1 86 ? 15.024 -6.999 -38.114 1.00 62.50 86 ARG A O 1
ATOM 682 N N . ASN A 1 87 ? 13.043 -7.570 -37.225 1.00 56.78 87 ASN A N 1
ATOM 683 C CA . ASN A 1 87 ? 12.185 -6.972 -38.266 1.00 56.78 87 ASN A CA 1
ATOM 684 C C . ASN A 1 87 ? 11.438 -5.713 -37.789 1.00 56.78 87 ASN A C 1
ATOM 686 O O . ASN A 1 87 ? 10.320 -5.459 -38.239 1.00 56.78 87 ASN A O 1
ATOM 690 N N . ARG A 1 88 ? 11.987 -4.969 -36.826 1.00 57.31 88 ARG A N 1
ATOM 691 C CA . ARG A 1 88 ? 11.342 -3.763 -36.297 1.00 57.31 88 ARG A CA 1
ATOM 692 C C . ARG A 1 88 ? 12.200 -2.532 -36.527 1.00 57.31 88 ARG A C 1
ATOM 694 O O . ARG A 1 88 ? 13.422 -2.655 -36.309 1.00 57.31 88 ARG A O 1
#

Mean predicted aligned error: 6.68 Å

Foldseek 3Di:
DFLVVVLVVLVPDPDPVSPVVNVLSVQFPFKDWPPHTDDSRDDDDPPTDIDRHDDDPDDPVVVVVVVVVVVQVVCVVVVNDDPVRPPD

Solvent-accessible surface area (backbone atoms only — not comparable to full-atom values): 5339 Å² total; per-residue (Å²): 93,31,46,51,58,48,53,53,54,44,66,70,51,86,48,74,86,49,44,62,54,32,53,51,61,73,68,35,65,44,41,23,49,81,87,39,79,49,62,53,80,43,71,57,57,94,88,66,53,77,43,77,34,76,69,80,92,61,60,67,67,58,57,48,50,52,55,52,51,53,57,48,54,60,28,50,78,68,72,53,66,52,90,83,59,70,84,110

Nearest PDB structures (foldseek):
  3hvz-assembly3_E  TM=7.987E-01  e=4.644E-01  [Clostridium] leptum DSM 753
  3po0-assembly1_A  TM=7.412E-01  e=1.654E+00  Haloferax volcanii DS2
  5kpx-assembly1_33  TM=6.296E-01  e=2.161E+00  Escherichia coli K-12
  2kmm-assembly1_A  TM=7.088E-01  e=3.450E+00  Porphyromonas gingivalis
  2qie-assembly1_D  TM=6.329E-01  e=2.310E+00  Staphylococcus aureus

Sequence (88 aa):
MTIEALQLWLSSQNDKDLQGLAEAFNSAAGFAIFGRAVAATTRLNQGDRLELLSPLVADPKLARRQRVQTRRSERASKGQFDRWTRNR

pLDDT: mean 90.82, std 9.08, range [56.78, 98.12]

Radius of gyration: 21.54 Å; Cα contacts (8 Å, |Δi|>4): 75; chains: 1; bounding box: 38×22×63 Å